Protein AF-A0A2N3NIQ5-F1 (afdb_monomer)

Solvent-accessible surface area (backbone atoms only — not comparable to full-atom values): 4647 Å² total; per-residue (Å²): 120,69,65,65,55,52,51,52,51,48,53,55,47,52,55,44,65,71,46,44,63,60,54,51,52,54,49,52,52,52,50,51,54,51,51,55,51,49,47,53,51,41,24,71,76,70,71,54,77,83,78,92,61,100,57,96,69,90,73,82,78,92,75,77,95,70,74,93,72,78,84,128

Radius of gyration: 20.05 Å; Cα contacts (8 Å, |Δi|>4): 7; chains: 1; bounding box: 37×27×56 Å

Foldseek 3Di:
DVVVVVVVVVVVVVVCVVCVVVVVVVVVVVQVVQVVVVQVVCCVVPVHDDDPDPDPDDDRDPDGDDDPDDDD

Nearest PDB structures (foldseek):
  7zm8-assembly1_W  TM=8.919E-01  e=1.739E-07  Thermochaetoides thermophila DSM 1495
  7zmh-assembly1_W  TM=8.805E-01  e=1.869E-07  Thermochaetoides thermophila DSM 1495
  7zmg-assembly1_W  TM=8.856E-01  e=4.789E-07  Thermochaetoides thermophila DSM 1495
  7zme-assembly1_W  TM=8.893E-01  e=7.947E-07  Thermochaetoides thermophila DSM 1495

Structure (mmCIF, N/CA/C/O backbone):
data_AF-A0A2N3NIQ5-F1
#
_entry.id   AF-A0A2N3NIQ5-F1
#
loop_
_atom_site.group_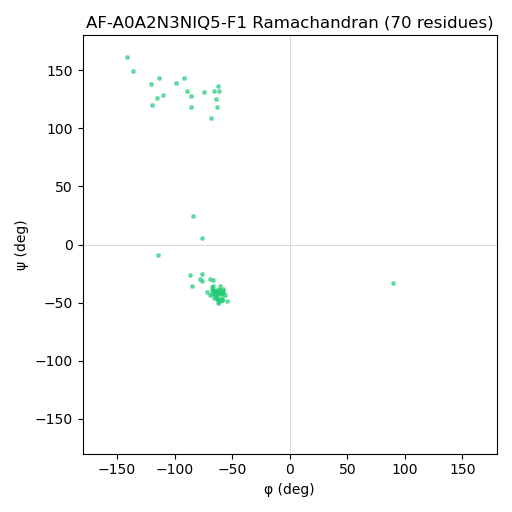PDB
_atom_site.id
_atom_site.type_symbol
_atom_site.label_atom_id
_atom_site.label_alt_id
_atom_site.label_comp_id
_atom_site.label_asym_id
_atom_site.label_entity_id
_atom_site.label_seq_id
_atom_site.pdbx_PDB_ins_cod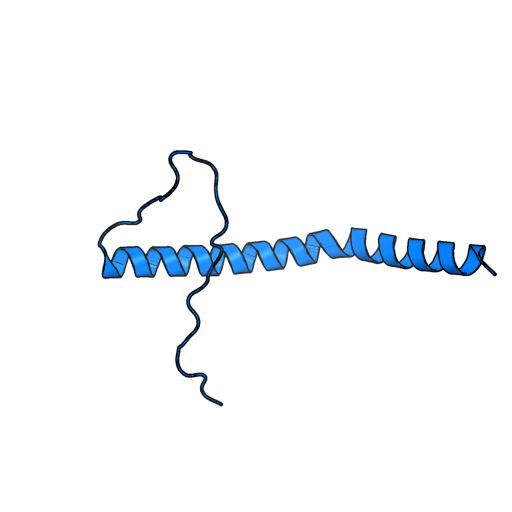e
_atom_site.Cartn_x
_atom_site.Cartn_y
_atom_site.Cartn_z
_atom_site.occupancy
_at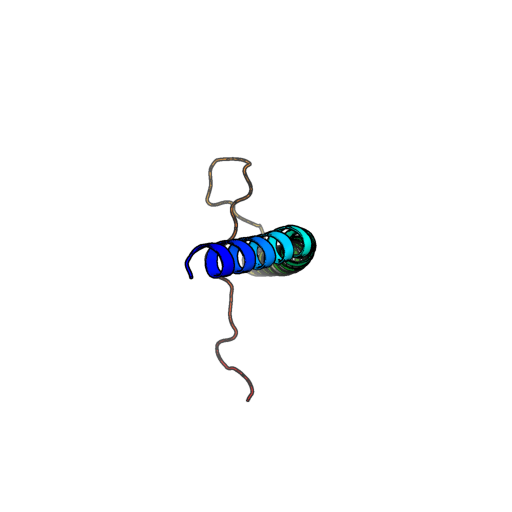om_site.B_iso_or_equiv
_atom_site.auth_seq_id
_atom_site.auth_comp_id
_atom_site.auth_asym_id
_atom_site.auth_atom_id
_atom_site.pdbx_PDB_model_num
ATOM 1 N N . MET A 1 1 ? 23.492 7.094 -31.816 1.00 61.94 1 MET A N 1
ATOM 2 C CA . MET A 1 1 ? 23.750 6.614 -30.436 1.00 61.94 1 MET A CA 1
ATOM 3 C C . MET A 1 1 ? 22.540 6.818 -29.511 1.00 61.94 1 MET A C 1
ATOM 5 O O . MET A 1 1 ? 22.171 5.879 -28.821 1.00 61.94 1 MET A O 1
ATOM 9 N N . ASN A 1 2 ? 21.848 7.966 -29.569 1.00 71.00 2 ASN A N 1
ATOM 10 C CA . ASN A 1 2 ? 20.735 8.302 -28.658 1.00 71.00 2 ASN A CA 1
ATOM 11 C C . ASN A 1 2 ? 19.438 7.479 -28.823 1.00 71.00 2 ASN A C 1
ATOM 13 O O . ASN A 1 2 ? 18.747 7.241 -27.838 1.00 71.00 2 ASN A O 1
ATOM 17 N N . GLN A 1 3 ? 19.112 6.993 -30.025 1.00 82.94 3 GLN A N 1
ATOM 18 C CA . GLN A 1 3 ? 17.882 6.212 -30.249 1.00 82.94 3 GLN A CA 1
ATOM 19 C C . GLN A 1 3 ? 17.891 4.863 -29.514 1.00 82.94 3 GLN A C 1
ATOM 21 O O . GLN A 1 3 ? 16.912 4.503 -28.873 1.00 82.94 3 GLN A O 1
ATOM 26 N N . LYS A 1 4 ? 19.027 4.154 -29.519 1.00 85.00 4 LYS A N 1
ATOM 27 C CA . LYS A 1 4 ? 19.175 2.852 -28.848 1.00 85.00 4 LYS A CA 1
ATOM 28 C C . LYS A 1 4 ? 18.940 2.951 -27.333 1.00 85.00 4 LYS A C 1
ATOM 30 O O . LYS A 1 4 ? 18.298 2.091 -26.748 1.00 85.00 4 LYS A O 1
ATOM 35 N N . ILE A 1 5 ? 19.413 4.033 -26.712 1.00 92.75 5 ILE A N 1
ATOM 36 C CA . ILE A 1 5 ? 19.197 4.310 -25.284 1.00 92.75 5 ILE A CA 1
ATOM 37 C C . ILE A 1 5 ? 17.714 4.590 -25.001 1.00 92.75 5 ILE A C 1
ATOM 39 O O . ILE A 1 5 ? 17.181 4.112 -24.002 1.00 92.75 5 ILE A O 1
ATOM 43 N N . SER A 1 6 ? 17.041 5.327 -25.891 1.00 93.62 6 SER A N 1
ATOM 44 C CA . SER A 1 6 ? 15.607 5.607 -25.768 1.00 93.62 6 SER A CA 1
ATOM 45 C C . SER A 1 6 ? 14.760 4.335 -25.860 1.00 93.62 6 SER A C 1
ATOM 47 O O . SER A 1 6 ? 13.878 4.141 -25.025 1.00 93.62 6 SER A O 1
ATOM 49 N N . GLU A 1 7 ? 15.071 3.43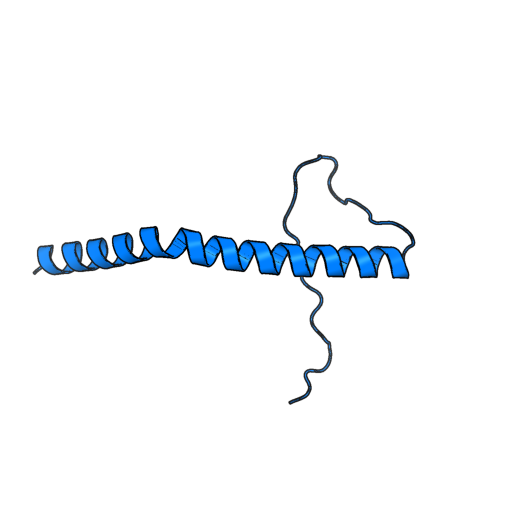4 -26.797 1.00 95.50 7 GLU A N 1
ATOM 50 C CA . GLU A 1 7 ? 14.349 2.163 -26.929 1.00 95.50 7 GLU A CA 1
ATOM 51 C C . GLU A 1 7 ? 14.596 1.231 -25.731 1.00 95.50 7 GLU A C 1
ATOM 53 O O . GLU A 1 7 ? 13.638 0.671 -25.203 1.00 95.50 7 GLU A O 1
ATOM 58 N N . TYR A 1 8 ? 15.822 1.155 -25.196 1.00 96.50 8 TYR A N 1
ATOM 59 C CA . TYR A 1 8 ? 16.079 0.407 -23.954 1.00 96.50 8 TYR A CA 1
ATOM 60 C C . TYR A 1 8 ? 15.335 0.976 -22.741 1.00 96.50 8 TYR A C 1
ATOM 62 O O . TYR A 1 8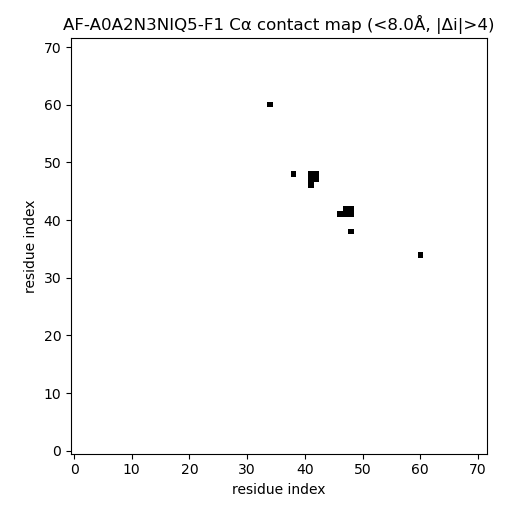 ? 14.834 0.228 -21.900 1.00 96.50 8 TYR A O 1
ATOM 70 N N . ALA A 1 9 ? 15.238 2.303 -22.628 1.00 97.00 9 ALA A N 1
ATOM 71 C CA . ALA A 1 9 ? 14.457 2.928 -21.565 1.00 97.00 9 ALA A CA 1
ATOM 72 C C . ALA A 1 9 ? 12.961 2.616 -21.715 1.00 97.00 9 ALA A C 1
ATOM 74 O O . ALA A 1 9 ? 12.298 2.320 -20.720 1.00 97.00 9 ALA A O 1
ATOM 75 N N . ARG A 1 10 ? 12.438 2.629 -22.948 1.00 97.38 10 ARG A N 1
ATOM 76 C CA . ARG A 1 10 ? 11.055 2.250 -23.249 1.00 97.38 10 ARG A CA 1
ATOM 77 C C . ARG A 1 10 ? 10.797 0.790 -22.883 1.00 97.38 10 ARG A C 1
ATOM 79 O O . ARG A 1 10 ? 9.852 0.536 -22.146 1.00 97.38 10 ARG A O 1
ATOM 86 N N . GLU A 1 11 ? 11.642 -0.139 -23.319 1.00 97.62 11 GLU A N 1
ATOM 87 C CA . GLU A 1 11 ? 11.542 -1.563 -22.973 1.00 97.62 11 GLU A CA 1
ATOM 88 C C . GLU A 1 11 ? 11.511 -1.767 -21.451 1.00 97.62 11 GLU A C 1
ATOM 90 O O . GLU A 1 11 ? 10.594 -2.394 -20.919 1.00 97.62 11 GLU A O 1
ATOM 95 N N . LYS A 1 12 ? 12.439 -1.131 -20.723 1.00 97.38 12 LYS A N 1
ATOM 96 C CA . LYS A 1 12 ? 12.475 -1.152 -19.254 1.00 97.38 12 LYS A CA 1
ATOM 97 C C . LYS A 1 12 ? 11.184 -0.612 -18.625 1.00 97.38 12 LYS A C 1
ATOM 99 O O . LYS A 1 12 ? 10.726 -1.146 -17.613 1.00 97.38 12 LYS A O 1
ATOM 104 N N . MET A 1 13 ? 10.609 0.457 -19.178 1.00 97.94 13 MET A N 1
ATOM 105 C CA . MET A 1 13 ? 9.349 1.027 -18.686 1.00 97.94 13 MET A CA 1
ATOM 106 C C . MET A 1 13 ? 8.161 0.118 -18.956 1.00 97.94 13 MET A C 1
ATOM 108 O O . MET A 1 13 ? 7.372 -0.112 -18.043 1.00 97.94 13 MET A O 1
ATOM 112 N N . TRP A 1 14 ? 8.065 -0.461 -20.149 1.00 98.00 14 TRP A N 1
ATOM 113 C CA . TRP A 1 14 ? 7.008 -1.415 -20.468 1.00 98.00 14 TRP A CA 1
ATOM 114 C C . TRP A 1 14 ? 7.085 -2.665 -19.601 1.00 98.00 14 TRP A C 1
ATOM 116 O O . TRP A 1 14 ? 6.058 -3.082 -19.070 1.00 98.00 14 TRP A O 1
ATOM 126 N N . ALA A 1 15 ? 8.278 -3.219 -19.375 1.00 97.75 15 ALA A N 1
ATOM 127 C CA . ALA A 1 15 ? 8.453 -4.331 -18.445 1.00 97.75 15 ALA A CA 1
ATOM 128 C C . ALA A 1 15 ? 7.935 -3.972 -17.041 1.00 97.75 15 ALA A C 1
ATOM 130 O O . ALA A 1 15 ? 7.194 -4.741 -16.431 1.00 97.75 15 ALA A O 1
ATOM 131 N N . ARG A 1 16 ? 8.241 -2.763 -16.547 1.00 97.69 16 ARG A N 1
ATOM 132 C CA . ARG A 1 16 ? 7.740 -2.291 -15.250 1.00 97.69 16 ARG A CA 1
ATOM 133 C C . ARG A 1 16 ? 6.220 -2.144 -15.224 1.00 97.69 16 ARG A C 1
ATOM 135 O O . ARG A 1 16 ? 5.622 -2.586 -14.257 1.00 97.69 16 ARG A O 1
ATOM 142 N N . ILE A 1 17 ? 5.599 -1.551 -16.244 1.00 97.50 17 ILE A N 1
ATOM 143 C CA . ILE A 1 17 ? 4.140 -1.336 -16.289 1.00 97.50 17 ILE A CA 1
ATOM 144 C C . ILE A 1 17 ? 3.381 -2.661 -16.174 1.00 97.50 17 ILE A C 1
ATOM 146 O O . ILE A 1 17 ? 2.374 -2.723 -15.478 1.00 97.50 17 ILE A O 1
ATOM 150 N N . HIS A 1 18 ? 3.880 -3.726 -16.800 1.00 97.38 18 HIS A N 1
ATOM 151 C CA . HIS A 1 18 ? 3.234 -5.038 -16.744 1.00 97.38 18 HIS A CA 1
ATOM 152 C C . HIS A 1 18 ? 3.482 -5.785 -15.428 1.00 97.38 18 HIS A C 1
ATOM 154 O O . HIS A 1 18 ? 2.632 -6.559 -14.998 1.00 97.38 18 HIS A O 1
ATOM 160 N N . LEU A 1 19 ? 4.624 -5.554 -14.774 1.00 97.38 19 LEU A N 1
ATOM 161 C CA . LEU A 1 19 ? 4.958 -6.193 -13.496 1.00 97.38 19 LEU A CA 1
ATOM 162 C C . LEU A 1 19 ? 4.415 -5.432 -12.280 1.00 97.38 19 LEU A C 1
ATOM 164 O O . LEU A 1 19 ? 4.184 -6.024 -11.230 1.00 97.38 19 LEU A O 1
ATOM 168 N N . LEU A 1 20 ? 4.201 -4.123 -12.395 1.00 97.44 20 LEU A N 1
ATOM 169 C CA . LEU A 1 20 ? 3.770 -3.285 -11.280 1.00 97.44 20 LEU A CA 1
ATOM 170 C C . LEU A 1 20 ? 2.444 -3.746 -10.651 1.00 97.44 20 LEU A C 1
ATOM 172 O O . LEU A 1 20 ? 2.397 -3.783 -9.426 1.00 97.44 20 LEU A O 1
ATOM 176 N N . PRO A 1 21 ? 1.407 -4.164 -11.404 1.00 98.00 21 PRO A N 1
ATOM 177 C CA . PRO A 1 21 ? 0.158 -4.624 -10.805 1.00 98.00 21 PRO A CA 1
ATOM 178 C C . PRO A 1 21 ? 0.335 -5.819 -9.864 1.00 98.00 21 PRO A C 1
ATOM 180 O O . PRO A 1 21 ? -0.255 -5.828 -8.787 1.00 98.00 21 PRO A O 1
ATOM 183 N N . VAL A 1 22 ? 1.164 -6.807 -10.231 1.00 98.00 22 VAL A N 1
ATOM 184 C CA . VAL A 1 22 ? 1.378 -7.976 -9.364 1.00 98.00 22 VAL A CA 1
ATOM 185 C C . VAL A 1 22 ? 2.200 -7.604 -8.132 1.00 98.00 22 VAL A C 1
ATOM 187 O O . VAL A 1 22 ? 1.849 -8.004 -7.029 1.00 98.00 22 VAL A O 1
ATOM 190 N N . LEU A 1 23 ? 3.231 -6.766 -8.287 1.00 97.88 23 LEU A N 1
ATOM 191 C CA . LEU A 1 23 ? 4.045 -6.306 -7.158 1.00 97.88 23 LEU A CA 1
ATOM 192 C C . LEU A 1 23 ? 3.227 -5.455 -6.179 1.00 97.88 23 LEU A C 1
ATOM 194 O O . LEU A 1 23 ? 3.324 -5.654 -4.972 1.00 97.88 23 LEU A O 1
ATOM 198 N N . GLN A 1 24 ? 2.386 -4.557 -6.699 1.00 97.25 24 GLN A N 1
ATOM 199 C CA . GLN A 1 24 ? 1.512 -3.718 -5.885 1.00 97.25 24 GLN A CA 1
ATOM 200 C C . GLN A 1 24 ? 0.484 -4.559 -5.126 1.00 97.25 24 GLN A C 1
ATOM 202 O O . GLN A 1 24 ? 0.245 -4.310 -3.949 1.00 97.25 24 GLN A O 1
ATOM 207 N N . ALA A 1 25 ? -0.093 -5.578 -5.769 1.00 97.62 25 ALA A N 1
ATOM 208 C CA . ALA A 1 25 ? -1.046 -6.470 -5.120 1.00 97.62 25 ALA A CA 1
ATOM 209 C C . ALA A 1 25 ? -0.407 -7.275 -3.976 1.00 97.62 25 ALA A C 1
ATOM 211 O O . ALA A 1 25 ? -1.023 -7.426 -2.922 1.00 97.62 25 ALA A O 1
ATOM 212 N N . GLU A 1 26 ? 0.818 -7.777 -4.158 1.00 97.81 26 GLU A N 1
ATOM 213 C CA . GLU A 1 26 ? 1.539 -8.471 -3.083 1.00 97.81 26 GLU A CA 1
ATOM 214 C C . GLU A 1 26 ? 1.895 -7.526 -1.930 1.00 97.81 26 GLU A C 1
ATOM 216 O O . GLU A 1 26 ? 1.717 -7.881 -0.763 1.00 97.81 26 GLU A O 1
ATOM 221 N N . GLU A 1 27 ? 2.330 -6.300 -2.235 1.00 95.56 27 GLU A N 1
ATOM 222 C CA . GLU A 1 27 ? 2.588 -5.292 -1.208 1.00 95.56 27 GLU A CA 1
ATOM 223 C C . GLU A 1 27 ? 1.312 -4.953 -0.430 1.00 95.56 27 GLU A C 1
ATOM 225 O O . GLU A 1 27 ? 1.313 -5.007 0.798 1.00 95.56 27 GLU A O 1
ATOM 230 N N . ASP A 1 28 ? 0.204 -4.662 -1.114 1.00 96.31 28 ASP A N 1
ATOM 231 C CA . ASP A 1 28 ? -1.056 -4.299 -0.464 1.00 96.31 28 ASP A CA 1
ATOM 232 C C . ASP A 1 28 ? -1.583 -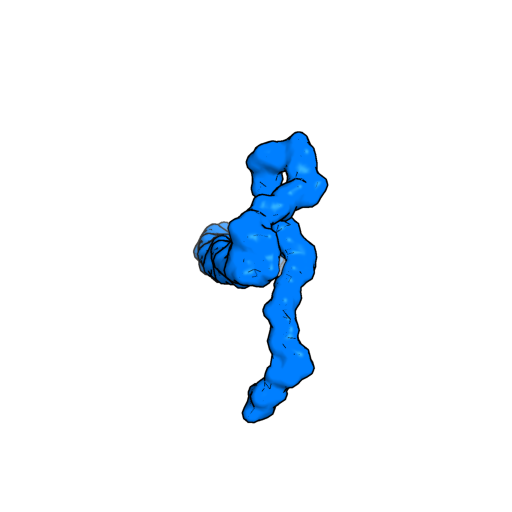5.431 0.439 1.00 96.31 28 ASP A C 1
ATOM 234 O O . ASP A 1 28 ? -2.088 -5.159 1.531 1.00 96.31 28 ASP A O 1
ATOM 238 N N . ARG A 1 29 ? -1.397 -6.705 0.057 1.00 96.25 29 ARG A N 1
ATOM 239 C CA . ARG A 1 29 ? -1.719 -7.858 0.921 1.00 96.25 29 ARG A CA 1
ATOM 240 C C . ARG A 1 29 ? -0.887 -7.876 2.200 1.00 96.25 29 ARG A C 1
ATOM 242 O O . ARG A 1 29 ? -1.444 -8.078 3.282 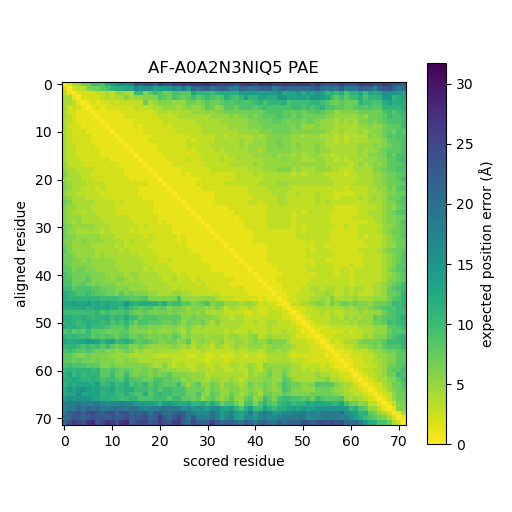1.00 96.25 29 ARG A O 1
ATOM 249 N N . ASP A 1 30 ? 0.426 -7.671 2.103 1.00 94.56 30 ASP A N 1
ATOM 250 C CA . ASP A 1 30 ? 1.291 -7.646 3.287 1.00 94.56 30 ASP A CA 1
ATOM 251 C C . ASP A 1 30 ? 0.993 -6.435 4.183 1.00 94.56 30 ASP A C 1
ATOM 253 O O . ASP A 1 30 ? 0.977 -6.560 5.409 1.00 94.56 30 ASP A O 1
ATOM 257 N N . GLN A 1 31 ? 0.675 -5.282 3.593 1.00 92.44 31 GLN A N 1
ATOM 258 C CA . GLN A 1 31 ? 0.277 -4.087 4.338 1.00 92.44 31 GLN A CA 1
ATOM 259 C C . GLN A 1 31 ? -1.015 -4.314 5.128 1.00 92.44 31 GLN A C 1
ATOM 261 O O . GLN A 1 31 ? -1.057 -4.022 6.322 1.00 92.44 31 GLN A O 1
ATOM 266 N N . VAL A 1 32 ? -2.047 -4.894 4.504 1.00 94.19 32 VAL A N 1
ATOM 267 C CA . VAL A 1 32 ? -3.300 -5.242 5.198 1.00 94.19 32 VAL A CA 1
ATOM 268 C C . VAL A 1 32 ? -3.033 -6.223 6.338 1.00 94.19 32 VAL A C 1
ATOM 270 O O . VAL A 1 32 ? -3.547 -6.041 7.441 1.00 94.19 32 VAL A O 1
ATOM 273 N N . ARG A 1 33 ? -2.184 -7.232 6.111 1.00 94.00 33 ARG A N 1
ATOM 274 C CA . ARG A 1 33 ? -1.812 -8.208 7.143 1.00 94.00 33 ARG A CA 1
ATOM 275 C C . ARG A 1 33 ? -1.169 -7.538 8.359 1.00 94.00 33 ARG A C 1
ATOM 277 O O . ARG A 1 33 ? -1.531 -7.862 9.487 1.00 94.00 33 ARG A O 1
ATOM 284 N N . ARG A 1 34 ? -0.223 -6.620 8.141 1.00 92.38 34 ARG A N 1
ATOM 285 C CA . ARG A 1 34 ? 0.440 -5.875 9.225 1.00 92.38 34 ARG A CA 1
ATOM 286 C C . ARG A 1 34 ? -0.541 -4.961 9.951 1.00 92.38 34 ARG A C 1
ATOM 288 O O . ARG A 1 34 ? -0.604 -5.010 11.171 1.00 92.38 34 ARG A O 1
ATOM 295 N N . TYR A 1 35 ? -1.354 -4.219 9.205 1.00 92.56 35 TYR A N 1
ATOM 296 C CA . TYR A 1 35 ? -2.346 -3.302 9.762 1.00 92.56 35 TYR A CA 1
ATOM 297 C C . TYR A 1 35 ? -3.353 -4.008 10.676 1.00 92.56 35 TYR A C 1
ATOM 299 O O . TYR A 1 35 ? -3.581 -3.570 11.800 1.00 92.56 35 TYR A O 1
ATOM 307 N N . LEU A 1 36 ? -3.916 -5.136 10.235 1.00 93.12 36 LEU A N 1
ATOM 308 C CA . LEU A 1 36 ? -4.863 -5.900 11.049 1.00 93.12 36 LEU A CA 1
ATOM 309 C C . LEU A 1 36 ? -4.199 -6.512 12.290 1.00 93.12 36 LEU A C 1
ATOM 311 O O . LEU A 1 36 ? -4.822 -6.571 13.349 1.00 93.12 36 LEU A O 1
ATOM 315 N N . ALA A 1 37 ? -2.937 -6.941 12.185 1.00 92.81 37 ALA A N 1
ATOM 316 C CA . ALA A 1 37 ? -2.175 -7.416 13.338 1.00 92.81 37 ALA A CA 1
ATOM 317 C C . ALA A 1 37 ? -1.902 -6.286 14.346 1.00 92.81 37 ALA A C 1
ATOM 319 O O . ALA A 1 37 ? -2.018 -6.503 15.550 1.00 92.81 37 ALA A O 1
ATOM 320 N N . ASP A 1 38 ? -1.583 -5.083 13.867 1.00 91.50 38 ASP A N 1
ATOM 321 C CA . ASP A 1 38 ? -1.386 -3.899 14.705 1.00 91.50 38 ASP A CA 1
ATOM 322 C C . ASP A 1 38 ? -2.673 -3.515 15.437 1.00 91.50 38 ASP A C 1
ATOM 324 O O . ASP A 1 38 ? -2.645 -3.357 16.654 1.00 91.50 38 ASP A O 1
ATOM 328 N N . GLN A 1 39 ? -3.806 -3.478 14.733 1.00 92.06 39 GLN A N 1
ATOM 329 C CA . GLN A 1 39 ? -5.115 -3.223 15.337 1.00 92.06 39 GLN A CA 1
ATOM 330 C C . GLN A 1 39 ? -5.504 -4.279 16.375 1.00 92.06 39 GLN A C 1
ATOM 332 O O . GLN A 1 39 ? -6.046 -3.952 17.425 1.00 92.06 39 GLN A O 1
ATOM 337 N N . ALA A 1 40 ? -5.235 -5.560 16.110 1.00 93.75 40 ALA A N 1
ATOM 338 C CA . ALA A 1 40 ? -5.517 -6.611 17.083 1.00 93.75 40 ALA A CA 1
ATOM 339 C C . ALA A 1 40 ? -4.706 -6.413 18.375 1.00 93.75 40 ALA A C 1
ATOM 341 O O . ALA A 1 40 ? -5.262 -6.531 19.466 1.00 93.75 40 ALA A O 1
ATOM 342 N N . ARG A 1 41 ? -3.422 -6.050 18.253 1.00 91.94 41 ARG A N 1
ATOM 343 C CA . ARG A 1 41 ? -2.560 -5.746 19.406 1.00 91.94 41 ARG A CA 1
ATOM 344 C C . ARG A 1 41 ? -2.984 -4.481 20.141 1.00 91.94 41 ARG A C 1
ATOM 346 O O . ARG A 1 41 ? -2.986 -4.473 21.366 1.00 91.94 41 ARG A O 1
ATOM 353 N N . GLU A 1 42 ? -3.329 -3.419 19.416 1.00 92.50 42 GLU A N 1
ATOM 354 C CA . GLU A 1 42 ? -3.817 -2.170 20.009 1.00 92.50 42 GLU A CA 1
ATOM 355 C C . GLU A 1 42 ? -5.077 -2.434 20.835 1.00 92.50 42 GLU A C 1
ATOM 357 O O . GLU A 1 42 ? -5.126 -2.075 22.009 1.00 92.50 42 GLU A O 1
ATOM 362 N N . LYS A 1 43 ? -6.039 -3.169 20.271 1.00 94.38 43 LYS A N 1
ATOM 363 C CA . LYS A 1 43 ? -7.262 -3.565 20.968 1.00 94.38 43 LYS A CA 1
ATOM 364 C C . LYS A 1 43 ? -6.998 -4.428 22.204 1.00 94.38 43 LYS A C 1
ATOM 366 O O . LYS A 1 43 ? -7.678 -4.258 23.209 1.00 94.38 43 LYS A O 1
ATOM 371 N N . GLU A 1 44 ? -6.037 -5.347 22.152 1.00 95.19 44 GLU A N 1
ATOM 372 C CA . GLU A 1 44 ? -5.664 -6.175 23.307 1.00 95.19 44 GLU A CA 1
ATOM 373 C C . GLU A 1 44 ? -5.059 -5.340 24.448 1.00 95.19 44 GLU A C 1
ATOM 375 O O . GLU A 1 44 ? -5.366 -5.575 25.615 1.00 95.19 44 GLU A O 1
ATOM 380 N N . LEU A 1 45 ? -4.231 -4.344 24.118 1.00 93.19 45 LEU A N 1
ATOM 381 C CA . LEU A 1 45 ? -3.521 -3.522 25.102 1.00 93.19 45 LEU A CA 1
ATOM 382 C C . LEU A 1 45 ? -4.349 -2.342 25.632 1.00 93.19 45 LEU A C 1
ATOM 384 O O . LEU A 1 45 ? -4.204 -1.976 26.797 1.00 93.19 45 LEU A O 1
ATOM 388 N N . LEU A 1 46 ? -5.179 -1.728 24.785 1.00 93.88 46 LEU A N 1
ATOM 389 C CA . LEU A 1 46 ? -5.895 -0.476 25.067 1.00 93.88 46 LEU A CA 1
ATOM 390 C C . LEU A 1 46 ? -7.423 -0.641 25.125 1.00 93.88 46 LEU A C 1
ATOM 392 O O . LEU A 1 46 ? -8.120 0.282 25.536 1.00 93.88 46 LEU A O 1
ATOM 396 N N . GLY A 1 47 ? -7.955 -1.804 24.737 1.00 93.69 47 GLY A N 1
ATOM 397 C CA . GLY A 1 47 ? -9.385 -2.135 24.754 1.00 93.69 47 GLY A CA 1
ATOM 398 C C . GLY A 1 47 ? -10.142 -1.779 23.468 1.00 93.69 47 GLY A C 1
ATOM 399 O O . GLY A 1 47 ? -11.037 -2.523 23.061 1.00 93.69 47 GLY A O 1
ATOM 400 N N . GLU A 1 48 ? -9.760 -0.698 22.786 1.00 91.69 48 GLU A N 1
ATOM 401 C CA . GLU A 1 48 ? -10.350 -0.250 21.516 1.00 91.69 48 GLU A CA 1
ATOM 402 C C . GLU A 1 48 ? -9.286 0.300 20.554 1.00 91.69 48 GLU A C 1
ATOM 404 O O . GLU A 1 48 ? -8.186 0.655 20.969 1.00 91.69 48 GLU A O 1
ATOM 409 N N . ASN A 1 49 ? -9.630 0.374 19.263 1.00 90.19 49 ASN A N 1
ATOM 410 C CA . ASN A 1 49 ? -8.790 0.995 18.236 1.00 90.19 49 ASN A CA 1
ATOM 411 C C . ASN A 1 49 ? -9.129 2.481 18.124 1.00 90.19 49 ASN A C 1
ATOM 413 O O . ASN A 1 49 ? -10.304 2.819 17.956 1.00 90.19 49 ASN A O 1
ATOM 417 N N . MET A 1 50 ? -8.124 3.359 18.123 1.00 88.88 50 MET A N 1
ATOM 418 C CA . MET A 1 50 ? -8.353 4.801 18.011 1.00 88.88 50 MET A CA 1
ATOM 419 C C . MET A 1 50 ? -7.880 5.366 16.667 1.00 88.88 50 MET A C 1
ATOM 421 O O . MET A 1 50 ? -6.737 5.183 16.254 1.00 88.88 50 MET A O 1
ATOM 425 N N . SER A 1 51 ? -8.752 6.112 15.979 1.00 87.19 51 SER A N 1
ATOM 426 C CA . SER A 1 51 ? -8.350 6.886 14.798 1.00 87.19 51 SER A CA 1
ATOM 427 C C . SER A 1 51 ? -7.807 8.249 15.218 1.00 87.19 51 SER A C 1
ATOM 429 O O . SER A 1 51 ? -8.481 9.007 15.909 1.00 87.19 51 SER A O 1
ATOM 431 N N . VAL A 1 52 ? -6.607 8.591 14.745 1.00 90.19 52 VAL A N 1
ATOM 432 C CA . VAL A 1 52 ? -6.013 9.931 14.917 1.00 90.19 52 VAL A CA 1
ATOM 433 C C . VAL A 1 52 ? -6.647 10.955 13.965 1.00 90.19 52 VAL A C 1
ATOM 435 O O . VAL A 1 52 ? -6.637 12.155 14.233 1.00 90.19 52 VAL A O 1
ATOM 438 N N . TYR A 1 53 ? -7.186 10.496 12.834 1.00 92.19 53 TYR A N 1
ATOM 439 C CA . TYR A 1 53 ? -7.717 11.358 11.782 1.00 92.19 53 TYR A CA 1
ATOM 440 C C . TYR A 1 53 ? -9.241 11.490 11.877 1.00 92.19 53 TYR A C 1
ATOM 442 O O . TYR A 1 53 ? -9.950 10.500 12.043 1.00 92.19 53 TYR A O 1
ATOM 450 N N . ASN A 1 54 ? -9.743 12.711 11.666 1.00 93.44 54 ASN A N 1
ATOM 451 C CA . ASN A 1 54 ? -11.174 13.057 11.701 1.00 93.44 54 ASN A CA 1
ATOM 452 C C . ASN A 1 54 ? -11.908 12.776 10.371 1.00 93.44 54 ASN A C 1
ATOM 454 O O . ASN A 1 54 ? -12.875 13.456 10.036 1.00 93.44 54 ASN A O 1
ATOM 458 N N . THR A 1 55 ? -11.402 11.857 9.547 1.00 94.25 55 THR A N 1
ATOM 459 C CA . THR A 1 55 ? -11.981 11.511 8.235 1.00 94.25 55 THR A CA 1
ATOM 460 C C . THR A 1 55 ? -11.996 10.004 8.049 1.00 94.25 55 THR A C 1
ATOM 462 O O . THR A 1 55 ? -11.067 9.328 8.476 1.00 94.25 55 THR A O 1
ATOM 465 N N . ASP A 1 56 ? -12.980 9.497 7.307 1.00 90.81 56 ASP A N 1
ATOM 466 C CA . ASP A 1 56 ? -13.143 8.056 7.037 1.00 90.81 56 ASP A CA 1
ATOM 467 C C . ASP A 1 56 ? -12.154 7.503 5.992 1.00 90.81 56 ASP A C 1
ATOM 469 O O . ASP A 1 56 ? -12.246 6.355 5.554 1.00 90.81 56 ASP A O 1
ATOM 473 N N . ARG A 1 57 ? -11.203 8.325 5.533 1.00 92.38 57 ARG A N 1
ATOM 474 C CA . ARG A 1 57 ? -10.195 7.899 4.562 1.00 92.38 57 ARG A CA 1
ATOM 475 C C . ARG A 1 57 ? -9.166 7.011 5.256 1.00 92.38 57 ARG A C 1
ATOM 477 O O . ARG A 1 57 ? -8.558 7.408 6.243 1.00 92.38 57 ARG A O 1
ATOM 484 N N . PHE A 1 58 ? -8.871 5.869 4.643 1.00 90.88 58 PHE A N 1
ATOM 485 C CA . PHE A 1 58 ? -7.744 5.043 5.059 1.00 90.88 58 PHE A CA 1
ATOM 486 C C . PHE A 1 58 ? -6.411 5.778 4.856 1.00 90.88 58 PHE A C 1
ATOM 488 O O . PHE A 1 58 ? -6.084 6.214 3.747 1.00 90.88 58 PHE A O 1
ATOM 495 N N . VAL A 1 59 ? -5.627 5.874 5.929 1.00 90.44 59 VAL A N 1
ATOM 496 C CA . VAL A 1 59 ? -4.267 6.415 5.917 1.00 90.44 59 VAL A CA 1
ATOM 497 C C . VAL A 1 59 ? -3.309 5.289 6.281 1.00 90.44 59 VAL A C 1
ATOM 499 O O . VAL A 1 59 ? -3.472 4.633 7.307 1.00 90.44 59 VAL A O 1
ATOM 502 N N . ARG A 1 60 ? -2.310 5.055 5.423 1.00 86.31 60 ARG A N 1
ATOM 503 C CA . ARG A 1 60 ? -1.285 4.033 5.661 1.00 86.31 60 ARG A CA 1
ATOM 504 C C . ARG A 1 60 ? -0.442 4.430 6.886 1.00 86.31 60 ARG A C 1
ATOM 506 O O . ARG A 1 60 ? 0.010 5.576 6.929 1.00 86.31 60 ARG A O 1
ATOM 513 N N . PRO A 1 61 ? -0.196 3.521 7.846 1.00 88.50 61 PRO A N 1
ATOM 514 C CA . PRO A 1 61 ? 0.702 3.797 8.964 1.00 88.50 61 PRO A CA 1
ATOM 515 C C . PRO A 1 61 ? 2.127 4.094 8.479 1.00 88.50 61 PRO A C 1
ATOM 517 O O . PRO A 1 61 ? 2.680 3.353 7.668 1.00 88.50 61 PRO A O 1
ATOM 520 N N . THR A 1 62 ? 2.734 5.170 8.981 1.00 88.06 62 THR A N 1
ATOM 521 C CA . THR A 1 62 ? 4.107 5.568 8.610 1.00 88.06 62 THR A CA 1
ATOM 522 C C . THR A 1 62 ? 5.169 4.703 9.290 1.00 88.06 62 THR A C 1
ATOM 524 O O . THR A 1 62 ? 6.244 4.481 8.736 1.00 88.06 62 THR A O 1
ATOM 527 N N . PHE A 1 63 ? 4.876 4.217 10.496 1.00 84.62 63 PHE A N 1
ATOM 528 C CA . PHE A 1 63 ? 5.789 3.423 11.310 1.00 84.62 63 PHE A CA 1
ATOM 529 C C . PHE A 1 63 ? 5.169 2.059 11.591 1.00 84.62 63 PHE A C 1
ATOM 531 O O . PHE A 1 63 ? 3.982 1.970 11.893 1.00 84.62 63 PHE A O 1
ATOM 538 N N . ALA A 1 64 ? 5.984 1.010 11.511 1.00 81.00 64 ALA A N 1
ATOM 539 C CA . ALA A 1 64 ? 5.600 -0.345 11.881 1.00 81.00 64 ALA A CA 1
ATOM 540 C C . ALA A 1 64 ? 6.405 -0.782 13.106 1.00 81.00 64 ALA A C 1
ATOM 542 O O . ALA A 1 64 ? 7.589 -0.458 13.223 1.00 81.00 64 AL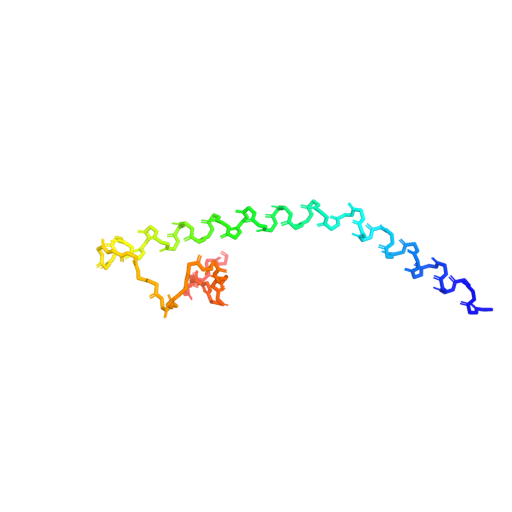A A O 1
ATOM 543 N N . ALA A 1 65 ? 5.782 -1.541 14.005 1.00 80.44 65 ALA A N 1
ATOM 544 C CA . ALA A 1 65 ? 6.481 -2.085 15.161 1.00 80.44 65 ALA A CA 1
ATOM 545 C C . ALA A 1 65 ? 7.498 -3.148 14.713 1.00 80.44 65 ALA A C 1
ATOM 547 O O . ALA A 1 65 ? 7.130 -4.251 14.301 1.00 80.44 65 ALA A O 1
ATOM 548 N N . THR A 1 66 ? 8.784 -2.820 14.798 1.00 79.94 66 THR A N 1
ATOM 549 C CA . THR A 1 66 ? 9.889 -3.768 14.615 1.00 79.94 66 THR A CA 1
ATOM 550 C C . THR A 1 66 ? 10.317 -4.368 15.954 1.00 79.94 66 THR A C 1
ATOM 552 O O . THR A 1 66 ? 10.328 -3.657 16.962 1.00 79.94 66 THR A O 1
ATOM 555 N N . PRO A 1 67 ? 10.694 -5.658 15.996 1.00 82.69 67 PRO A N 1
ATOM 556 C CA . PRO A 1 67 ? 11.193 -6.275 17.219 1.00 82.69 67 PRO A CA 1
ATOM 557 C C . PRO A 1 67 ? 12.486 -5.586 17.674 1.00 82.69 67 PRO A C 1
ATOM 559 O O . PRO A 1 67 ? 13.369 -5.319 16.862 1.00 82.69 67 PRO A O 1
ATOM 562 N N . GLY A 1 68 ? 12.602 -5.313 18.978 1.00 80.75 68 GLY A N 1
ATOM 563 C CA . GLY A 1 68 ? 13.774 -4.632 19.544 1.00 80.75 68 GLY A CA 1
ATOM 564 C C . GLY A 1 68 ? 15.062 -5.459 19.472 1.00 80.75 68 GLY A C 1
ATOM 565 O O . GLY A 1 68 ? 16.139 -4.898 19.307 1.00 80.75 68 GLY A O 1
ATOM 566 N N . ASN A 1 69 ? 14.945 -6.790 19.524 1.00 82.25 69 ASN A N 1
ATOM 567 C CA . ASN A 1 69 ? 16.062 -7.716 19.364 1.00 82.25 69 ASN A CA 1
ATOM 568 C C . ASN A 1 69 ? 15.800 -8.617 18.156 1.00 82.25 69 ASN A C 1
ATOM 570 O O . ASN A 1 69 ? 14.814 -9.353 18.123 1.00 82.25 69 ASN A O 1
ATOM 574 N N . ILE A 1 70 ? 16.692 -8.571 17.170 1.00 77.62 70 ILE A N 1
ATOM 575 C CA . ILE A 1 70 ? 16.688 -9.499 16.039 1.00 77.62 70 ILE A CA 1
ATOM 57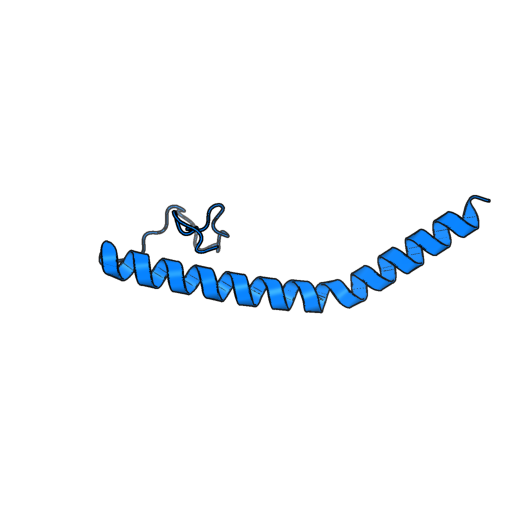6 C C . ILE A 1 70 ? 17.474 -10.732 16.493 1.00 77.62 70 ILE A C 1
ATOM 578 O O . ILE A 1 70 ? 18.656 -10.609 16.822 1.00 77.62 70 ILE A O 1
ATOM 582 N N . SER A 1 71 ? 16.839 -11.908 16.536 1.00 69.06 71 SER A N 1
ATOM 583 C CA . SER A 1 71 ? 17.607 -13.155 16.620 1.00 69.06 71 SER A CA 1
ATOM 584 C C . SER A 1 71 ? 18.438 -13.255 15.349 1.00 69.06 71 SER A C 1
ATOM 586 O O . SER A 1 71 ? 17.873 -13.252 14.255 1.00 69.06 71 SER A O 1
ATOM 588 N N . LYS A 1 72 ? 19.763 -13.273 15.505 1.00 62.66 72 LYS A N 1
ATOM 589 C CA . LYS A 1 72 ? 20.683 -13.582 14.409 1.00 62.66 72 LYS A CA 1
ATOM 590 C C . LYS A 1 72 ? 20.511 -15.024 13.954 1.00 62.66 72 LYS A C 1
ATOM 592 O O . LYS A 1 72 ? 20.112 -15.853 14.805 1.00 62.66 72 LYS A O 1
#

pLDDT: mean 90.82, std 7.94, range [61.94, 98.0]

Sequence (72 aa):
MNQKISEYAREKMWARIHLLPVLQAEEDRDQVRRYLADQAREKELLGENMSVYNTDRFVRPTFAATPGNISK

Secondary structure (DSSP, 8-state):
-HHHHHHHHHHHHHHHHHHHHHHHHHHHHHHHHHHHHHHHHHHHHHSS---SSSSSS----S-----SS---

Mean predicted aligned error: 5.77 Å

InterPro domains:
  IPR009346 GRIM-19 [PTHR12966] (2-67)

Organism: NCBI:txid41688